Protein AF-A0A932ZFF3-F1 (afdb_monomer)

Solvent-accessible surface area (backbone atom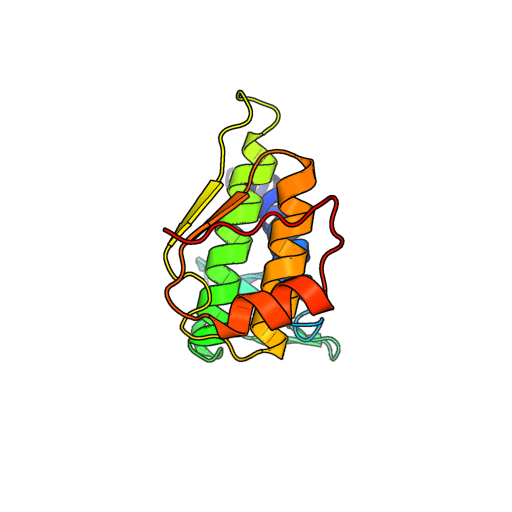s only — not comparable to full-atom values): 8231 Å² total; per-residue (Å²): 116,68,64,67,52,51,53,62,62,42,48,62,44,40,53,43,16,14,55,36,30,12,44,32,49,75,49,58,32,58,34,50,44,80,46,70,61,81,96,41,82,39,65,28,38,26,28,85,88,65,54,72,37,49,63,90,77,45,56,71,63,55,43,52,46,45,55,51,16,46,53,50,21,52,53,60,70,48,46,85,80,45,83,74,64,69,45,79,39,73,51,82,53,76,78,47,56,68,70,42,37,36,24,40,51,49,39,48,53,60,56,33,76,71,34,55,68,47,79,46,71,90,62,68,68,54,57,58,42,44,61,74,72,47,54,80,90,79,55,84,88,83,87,134

Sequence (144 aa):
MLNRFRERAQAPMVAAASTYFSLMTGGRYERLEVDEEGDTPVLRAVQGDGVRKGIEAMGDGTSDQLYLALRLAALDLHRTSHPQMPLILDDVLITSDDERSANILRALARFAEGGQVMIFTHHRHLIDVARGVLNDQTLAVHFL

Nearest PDB structures (foldseek):
  1f2u-assembly1_D  TM=7.951E-01  e=2.603E-08  Pyrococcus furiosus
  7z03-assembly1_C  TM=8.342E-01  e=2.073E-05  Escherichia coli
  3kta-assembly1_B  TM=7.040E-01  e=1.463E-05  Pyrococcus furiosus
  3kta-assembly2_D  TM=6.992E-01  e=1.117E-04  Pyrococcus furiosus
  7yzp-assembly1_D  TM=7.479E-01  e=2.829E-04  Escherichia coli

Mean predicted aligned error: 5.2 Å

Secondary structure (DSSP, 8-state):
-HHHHHHHHHHHHHHHHHHHHHHHTTTSEEEEEEEEETTEEEEEEEETT--EEEGGGS-HHHHHHHHHHHHHHHHHHHGGGS--PPEEEESTTTT--HHHHHHHHHHHHHHHTTS-EEEE-S-THHHHHHHHHS-TTT------

Foldseek 3Di:
DVVVVVCVVVVQLQQQLLVQLCLLVVNQFNGWDFDDDDPDTFIWTAGPVRDTDGLVRDDPLSNLSSVVSSVLSVLVVCLVPDPADEAEEECSCVPPDLVSLLSNLVSVLVSCVSHHYHYHDPDPVSVVSNPVRDDPVSDDDDDD

Structure (mmCIF, N/CA/C/O backbone):
data_AF-A0A932ZFF3-F1
#
_entry.id   AF-A0A932ZFF3-F1
#
loop_
_atom_site.group_PDB
_atom_site.id
_atom_site.type_symbol
_atom_site.label_atom_id
_atom_site.label_alt_id
_atom_site.label_comp_id
_atom_site.label_asym_id
_atom_site.label_entity_id
_atom_site.label_seq_id
_atom_site.pdbx_PDB_ins_code
_atom_site.Cartn_x
_atom_site.Cartn_y
_atom_site.Cartn_z
_atom_site.occupancy
_atom_site.B_iso_or_equiv
_atom_site.auth_seq_id
_atom_site.auth_comp_id
_atom_site.auth_asym_id
_atom_site.auth_atom_id
_atom_site.pdbx_PDB_model_num
ATOM 1 N N . MET A 1 1 ? 31.487 7.635 -2.727 1.00 44.19 1 MET A N 1
ATOM 2 C CA . MET A 1 1 ? 31.187 7.414 -1.289 1.00 44.19 1 MET A CA 1
ATOM 3 C C . MET A 1 1 ? 29.765 7.862 -0.936 1.00 44.19 1 MET A C 1
ATOM 5 O O . MET A 1 1 ? 29.109 7.145 -0.197 1.00 44.19 1 MET A O 1
ATOM 9 N N . LEU A 1 2 ? 29.261 8.957 -1.531 1.00 49.31 2 LEU A N 1
ATOM 10 C CA . LEU A 1 2 ? 27.870 9.423 -1.387 1.00 49.31 2 LEU A CA 1
ATOM 11 C C . LEU A 1 2 ? 26.814 8.443 -1.959 1.00 49.31 2 LEU A C 1
ATOM 13 O O . LEU A 1 2 ? 25.830 8.169 -1.278 1.00 49.31 2 LEU A O 1
ATOM 17 N N . ASN A 1 3 ? 27.046 7.847 -3.143 1.00 53.56 3 ASN A N 1
ATOM 18 C CA . ASN A 1 3 ? 26.103 6.884 -3.756 1.00 53.56 3 ASN A CA 1
ATOM 19 C C . ASN A 1 3 ? 25.868 5.641 -2.885 1.00 53.56 3 ASN A C 1
ATOM 21 O O . ASN A 1 3 ? 24.727 5.320 -2.586 1.00 53.56 3 ASN A O 1
ATOM 25 N N . ARG A 1 4 ? 26.931 5.042 -2.327 1.00 48.41 4 ARG A N 1
ATOM 26 C CA . ARG A 1 4 ? 26.819 3.886 -1.414 1.00 48.41 4 ARG A CA 1
ATOM 27 C C . ARG A 1 4 ? 26.056 4.169 -0.109 1.00 48.41 4 ARG A C 1
ATOM 29 O O . ARG A 1 4 ? 25.548 3.234 0.505 1.00 48.41 4 ARG A O 1
ATOM 36 N N . PHE A 1 5 ? 25.997 5.425 0.349 1.00 46.69 5 PHE A N 1
ATOM 37 C CA . PHE A 1 5 ? 25.193 5.814 1.517 1.00 46.69 5 PHE A CA 1
ATOM 38 C C . PHE A 1 5 ? 23.718 6.013 1.138 1.00 46.69 5 PHE A C 1
ATOM 40 O O . PHE A 1 5 ? 22.839 5.553 1.864 1.00 46.69 5 PHE A O 1
ATOM 47 N N . ARG A 1 6 ? 23.445 6.618 -0.031 1.00 51.69 6 ARG A N 1
ATOM 48 C CA . ARG A 1 6 ? 22.087 6.742 -0.591 1.00 51.69 6 ARG A CA 1
ATOM 49 C C . ARG A 1 6 ? 21.472 5.373 -0.885 1.00 51.69 6 ARG A C 1
ATOM 51 O O . ARG A 1 6 ? 20.370 5.122 -0.420 1.00 51.69 6 ARG A O 1
ATOM 58 N N . GLU A 1 7 ? 22.203 4.472 -1.537 1.00 57.09 7 GLU A N 1
ATOM 59 C CA . GLU A 1 7 ? 21.771 3.093 -1.819 1.00 57.09 7 GLU A CA 1
ATOM 60 C C . GLU A 1 7 ? 21.419 2.320 -0.537 1.00 57.09 7 GLU A C 1
ATOM 62 O O . GLU A 1 7 ? 20.380 1.667 -0.462 1.00 57.09 7 GLU A O 1
ATOM 67 N N . ARG A 1 8 ? 22.243 2.436 0.516 1.00 57.06 8 ARG A N 1
ATOM 68 C CA . ARG A 1 8 ? 21.996 1.769 1.807 1.00 57.06 8 ARG A CA 1
ATOM 69 C C . ARG A 1 8 ? 20.800 2.326 2.571 1.00 57.06 8 ARG A C 1
ATOM 71 O O . ARG A 1 8 ? 20.125 1.555 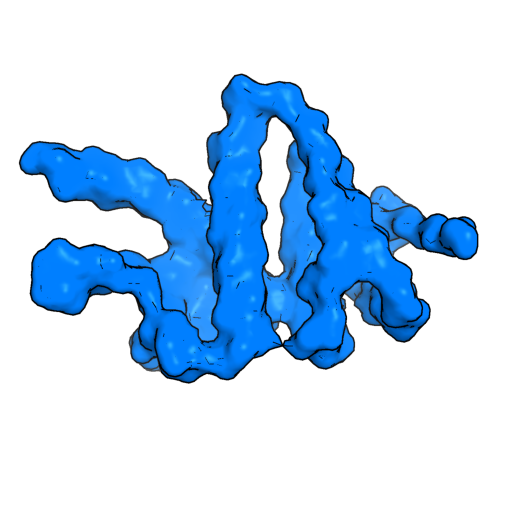3.243 1.00 57.06 8 ARG A O 1
ATOM 78 N N . ALA A 1 9 ? 20.548 3.631 2.494 1.00 60.06 9 ALA A N 1
ATOM 79 C CA . ALA A 1 9 ? 19.387 4.253 3.128 1.00 60.06 9 ALA A CA 1
ATOM 80 C C . ALA A 1 9 ? 18.094 4.033 2.321 1.00 60.06 9 ALA A C 1
ATOM 82 O O . ALA A 1 9 ? 17.015 3.926 2.898 1.00 60.06 9 ALA A O 1
ATOM 83 N N . GLN A 1 10 ? 18.197 3.934 0.991 1.00 71.69 10 GLN A N 1
ATOM 84 C CA . GLN A 1 10 ? 17.064 3.681 0.102 1.00 71.69 10 GLN A CA 1
ATOM 85 C C . GLN A 1 10 ? 16.614 2.219 0.130 1.00 71.69 10 GLN A C 1
ATOM 87 O O . GLN A 1 10 ? 15.419 1.969 0.017 1.00 71.69 10 GLN A O 1
ATOM 92 N N . ALA A 1 11 ? 17.520 1.257 0.329 1.00 81.00 11 ALA A N 1
ATOM 93 C CA . ALA A 1 11 ? 17.169 -0.163 0.302 1.00 81.00 11 ALA A CA 1
ATOM 94 C C . ALA A 1 11 ? 16.064 -0.559 1.313 1.00 81.00 11 ALA A C 1
ATOM 96 O O . ALA A 1 11 ? 15.101 -1.197 0.887 1.00 81.00 11 ALA A O 1
ATOM 97 N N . PRO A 1 12 ? 16.101 -0.145 2.601 1.00 89.88 12 PRO A N 1
ATOM 98 C CA . PRO A 1 12 ? 15.003 -0.407 3.536 1.00 89.88 12 PRO A CA 1
ATOM 99 C C . PRO A 1 12 ? 13.679 0.239 3.113 1.00 89.88 12 PRO A C 1
ATOM 101 O O . PRO A 1 12 ? 12.630 -0.389 3.223 1.00 89.88 12 PRO A O 1
ATOM 104 N N . MET A 1 13 ? 13.728 1.470 2.588 1.00 91.69 13 MET A N 1
ATOM 105 C CA . MET A 1 13 ? 12.544 2.196 2.112 1.00 91.69 13 MET A CA 1
ATOM 106 C C . MET A 1 13 ? 11.894 1.483 0.932 1.00 91.69 13 MET A C 1
ATOM 108 O O . MET A 1 13 ? 10.695 1.225 0.941 1.00 91.69 13 MET A O 1
ATOM 112 N N . VAL A 1 14 ? 12.693 1.133 -0.074 1.00 94.38 14 VAL A N 1
ATOM 113 C CA . VAL A 1 14 ? 12.226 0.470 -1.292 1.00 94.38 14 VAL A CA 1
ATOM 114 C C . VAL A 1 14 ? 11.696 -0.924 -0.968 1.00 94.38 14 VAL A C 1
ATOM 116 O O . VAL A 1 14 ? 10.659 -1.308 -1.498 1.00 94.38 14 VAL A O 1
ATOM 119 N N . ALA A 1 15 ? 12.332 -1.663 -0.055 1.00 94.88 15 ALA A N 1
ATOM 120 C CA . ALA A 1 15 ? 11.850 -2.971 0.388 1.00 94.88 15 ALA A CA 1
ATOM 121 C C . ALA A 1 15 ? 10.508 -2.885 1.143 1.00 94.88 15 ALA A C 1
ATOM 123 O O . ALA A 1 15 ? 9.577 -3.642 0.852 1.00 94.88 15 ALA A O 1
ATOM 124 N N . ALA A 1 16 ? 10.374 -1.938 2.077 1.00 95.12 16 ALA A N 1
ATOM 125 C CA . ALA A 1 16 ? 9.120 -1.713 2.792 1.00 95.12 16 ALA A CA 1
ATOM 126 C C . ALA A 1 16 ? 8.004 -1.264 1.830 1.00 95.12 16 ALA A C 1
ATOM 128 O O . ALA A 1 16 ? 6.913 -1.834 1.834 1.00 95.12 16 ALA A O 1
ATOM 129 N N . ALA A 1 17 ? 8.296 -0.320 0.932 1.00 97.25 17 ALA A N 1
ATOM 130 C CA . ALA A 1 17 ? 7.343 0.146 -0.072 1.00 97.25 17 ALA A CA 1
ATOM 131 C C . ALA A 1 17 ? 6.951 -0.965 -1.054 1.00 97.25 17 ALA A C 1
ATOM 133 O O . ALA A 1 17 ? 5.779 -1.076 -1.395 1.00 97.25 17 ALA A O 1
ATOM 134 N N . SER A 1 18 ? 7.890 -1.832 -1.448 1.00 97.50 18 SER A N 1
ATOM 135 C CA . SER A 1 18 ? 7.614 -3.015 -2.279 1.00 97.50 18 SER A CA 1
ATOM 136 C C . SER A 1 18 ? 6.581 -3.926 -1.629 1.00 97.50 18 SER A C 1
ATOM 138 O O . SER A 1 18 ? 5.663 -4.388 -2.298 1.00 97.50 18 SER A O 1
ATOM 140 N N . THR A 1 19 ? 6.698 -4.140 -0.317 1.00 97.38 19 THR A N 1
ATOM 141 C CA . THR A 1 19 ? 5.764 -4.980 0.444 1.00 97.38 19 THR A CA 1
ATOM 142 C C . THR A 1 19 ? 4.349 -4.403 0.409 1.00 97.38 19 THR A C 1
ATOM 144 O O . THR A 1 19 ? 3.401 -5.113 0.075 1.00 97.38 19 THR A O 1
ATOM 147 N N . TYR A 1 20 ? 4.199 -3.108 0.709 1.00 98.06 20 TYR A N 1
ATOM 148 C CA . TYR A 1 20 ? 2.893 -2.446 0.671 1.00 98.06 20 TYR A CA 1
ATOM 149 C C . TYR A 1 20 ? 2.324 -2.384 -0.749 1.00 98.06 20 TYR A C 1
ATOM 151 O O . TYR A 1 20 ? 1.156 -2.703 -0.953 1.00 98.06 20 TYR A O 1
ATOM 159 N N . PHE A 1 21 ? 3.142 -2.026 -1.737 1.00 97.94 21 PHE A N 1
ATOM 160 C CA . PHE A 1 21 ? 2.698 -1.867 -3.118 1.00 97.94 21 PHE A CA 1
ATOM 161 C C . PHE A 1 21 ? 2.280 -3.198 -3.754 1.00 97.94 21 PHE A C 1
ATOM 163 O O . PHE A 1 21 ? 1.248 -3.268 -4.423 1.00 97.94 21 PHE A O 1
ATOM 170 N N . SER A 1 22 ? 3.026 -4.272 -3.488 1.00 98.06 22 SER A N 1
ATOM 171 C CA . SER A 1 22 ? 2.658 -5.621 -3.921 1.00 98.06 22 SER A CA 1
ATOM 172 C C . SER A 1 22 ? 1.309 -6.039 -3.344 1.00 98.06 22 SER A C 1
ATOM 174 O O . SER A 1 22 ? 0.419 -6.451 -4.087 1.00 98.06 22 SER A O 1
ATOM 176 N N . LEU A 1 23 ? 1.085 -5.807 -2.047 1.00 97.62 23 LEU A N 1
ATOM 177 C CA . LEU A 1 23 ? -0.198 -6.099 -1.410 1.00 97.62 23 LEU A CA 1
ATOM 178 C C . LEU A 1 23 ? -1.349 -5.269 -2.002 1.00 97.62 23 LEU A C 1
ATOM 180 O O . LEU A 1 23 ? -2.379 -5.834 -2.354 1.00 97.62 23 LEU A O 1
ATOM 184 N N . MET A 1 24 ? -1.166 -3.955 -2.171 1.00 97.50 24 MET A N 1
ATOM 185 C CA . MET A 1 24 ? -2.183 -3.038 -2.717 1.00 97.50 24 MET A CA 1
ATOM 186 C C . MET A 1 24 ? -2.563 -3.343 -4.170 1.00 97.50 24 MET A C 1
ATOM 188 O O . MET A 1 24 ? -3.689 -3.074 -4.587 1.00 97.50 24 MET A O 1
ATOM 192 N N . THR A 1 25 ? -1.636 -3.912 -4.938 1.00 96.50 25 THR A N 1
ATOM 193 C CA . THR A 1 25 ? -1.836 -4.252 -6.353 1.00 96.50 25 THR A CA 1
ATOM 194 C C . THR A 1 25 ? -2.218 -5.716 -6.570 1.00 96.50 25 THR A C 1
ATOM 196 O O . THR A 1 25 ? -2.232 -6.175 -7.712 1.00 96.50 25 THR A O 1
ATOM 199 N N . GLY A 1 26 ? -2.514 -6.461 -5.498 1.00 96.00 26 GLY A N 1
ATOM 200 C CA . GLY A 1 26 ? -2.874 -7.879 -5.583 1.00 96.00 26 GLY A CA 1
ATOM 201 C C . GLY A 1 26 ? -1.752 -8.750 -6.158 1.00 96.00 26 GLY A C 1
ATOM 202 O O . GLY A 1 26 ? -2.023 -9.745 -6.820 1.00 96.00 26 GLY A O 1
ATOM 203 N N . GLY A 1 27 ? -0.492 -8.349 -5.971 1.00 96.25 27 GLY A N 1
ATOM 204 C CA . GLY A 1 27 ? 0.684 -9.032 -6.510 1.00 96.25 27 GLY A 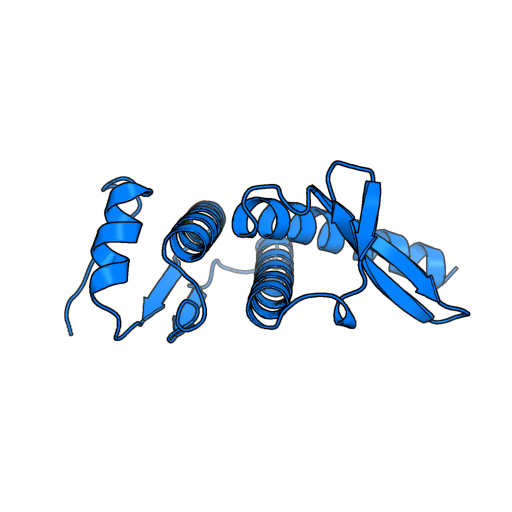CA 1
ATOM 205 C C . GLY A 1 27 ? 0.991 -8.724 -7.977 1.00 96.25 27 GLY A C 1
ATOM 206 O O . GLY A 1 27 ? 1.958 -9.262 -8.509 1.00 96.25 27 GLY A O 1
ATOM 207 N N . ARG A 1 28 ? 0.232 -7.840 -8.648 1.00 95.25 28 ARG A N 1
ATOM 208 C CA . ARG A 1 28 ? 0.521 -7.435 -10.038 1.00 95.25 28 ARG A CA 1
ATOM 209 C C . ARG A 1 28 ? 1.935 -6.869 -10.196 1.00 95.25 28 ARG A C 1
ATOM 211 O O . ARG A 1 28 ? 2.558 -7.062 -11.240 1.00 95.25 28 ARG A O 1
ATOM 218 N N . TYR A 1 29 ? 2.409 -6.151 -9.183 1.00 96.69 29 TYR A N 1
ATOM 219 C CA . TYR A 1 29 ? 3.781 -5.674 -9.091 1.00 96.69 29 TYR A CA 1
ATOM 220 C C . TYR A 1 29 ? 4.436 -6.311 -7.872 1.00 96.69 29 TYR A C 1
ATOM 222 O O . TYR A 1 29 ? 4.068 -6.017 -6.741 1.00 96.69 29 TYR A O 1
ATOM 230 N N . GLU A 1 30 ? 5.409 -7.186 -8.093 1.00 96.31 30 GLU A N 1
ATOM 231 C CA . GLU A 1 30 ? 6.028 -7.967 -7.023 1.00 96.31 30 GLU A CA 1
ATOM 232 C C . GLU A 1 30 ? 6.926 -7.111 -6.132 1.00 96.31 30 GLU A C 1
ATOM 234 O O . GLU A 1 30 ? 6.997 -7.326 -4.921 1.00 96.31 30 GLU A O 1
ATOM 239 N N . ARG A 1 31 ? 7.626 -6.144 -6.735 1.00 95.44 31 ARG A N 1
ATOM 240 C CA . ARG A 1 31 ? 8.572 -5.274 -6.036 1.00 95.44 31 ARG A CA 1
ATOM 241 C C . ARG A 1 31 ? 8.841 -3.975 -6.774 1.00 95.44 31 ARG A C 1
ATOM 243 O O . ARG A 1 31 ? 8.545 -3.827 -7.958 1.00 95.44 31 ARG A O 1
ATOM 250 N N . LEU A 1 32 ? 9.445 -3.050 -6.047 1.00 95.75 32 LEU A N 1
ATOM 251 C CA . LEU A 1 32 ? 10.018 -1.818 -6.554 1.00 95.75 32 LEU A CA 1
ATOM 252 C C . LEU A 1 32 ? 11.537 -1.974 -6.646 1.00 95.75 32 LEU A C 1
ATOM 254 O O . LEU A 1 32 ? 12.170 -2.599 -5.794 1.00 95.75 32 LEU A O 1
ATOM 258 N N . GLU A 1 33 ? 12.120 -1.385 -7.677 1.00 93.12 33 GLU A N 1
ATOM 259 C CA . GLU A 1 33 ? 13.559 -1.292 -7.889 1.00 93.12 33 GLU A CA 1
ATOM 260 C C . GLU A 1 33 ? 13.929 0.164 -8.158 1.00 93.12 33 GLU A C 1
ATOM 262 O O . GLU A 1 33 ? 13.168 0.908 -8.779 1.00 93.12 33 GLU A O 1
ATOM 267 N N . VAL A 1 34 ? 15.107 0.566 -7.691 1.00 90.19 34 VAL A N 1
ATOM 268 C CA . VAL A 1 34 ? 15.736 1.806 -8.146 1.00 90.19 34 VAL A CA 1
ATOM 269 C C . VAL A 1 34 ? 16.605 1.440 -9.340 1.00 90.19 34 VAL A C 1
ATOM 271 O O . VAL A 1 34 ? 17.444 0.548 -9.238 1.00 90.19 34 VAL A O 1
ATOM 274 N N . ASP A 1 35 ? 16.355 2.104 -10.456 1.00 87.94 35 ASP A N 1
ATOM 275 C CA . ASP A 1 35 ? 17.109 2.014 -11.702 1.00 87.94 35 ASP A CA 1
ATOM 276 C C . ASP A 1 35 ? 17.787 3.370 -11.970 1.00 87.94 35 ASP A C 1
ATOM 278 O O . ASP A 1 35 ? 17.532 4.351 -11.263 1.00 87.94 35 ASP A O 1
ATOM 282 N N . GLU A 1 36 ? 18.640 3.446 -12.984 1.00 85.75 36 GLU A N 1
ATOM 283 C CA . GLU A 1 36 ? 19.328 4.676 -13.380 1.00 85.75 36 GLU A CA 1
ATOM 284 C C . GLU A 1 36 ? 18.922 5.075 -14.801 1.00 85.75 36 GLU A C 1
ATOM 286 O O . GLU A 1 36 ? 19.061 4.309 -15.755 1.00 85.75 36 GLU A O 1
ATOM 291 N N . GLU A 1 37 ? 18.419 6.298 -14.955 1.00 83.69 37 GLU A N 1
ATOM 292 C CA . GLU A 1 37 ? 18.193 6.915 -16.258 1.00 83.69 37 GLU A CA 1
ATOM 293 C C . GLU A 1 37 ? 19.192 8.064 -16.430 1.00 83.69 37 GLU A C 1
ATOM 295 O O . GLU A 1 37 ? 19.017 9.176 -15.921 1.00 83.69 37 GLU A O 1
ATOM 300 N N . GLY A 1 38 ? 20.317 7.750 -17.080 1.00 85.50 38 GLY A N 1
ATOM 301 C CA . GLY A 1 38 ? 21.505 8.602 -17.047 1.00 85.50 38 GLY A CA 1
ATOM 302 C C . GLY A 1 38 ? 22.067 8.685 -15.625 1.00 85.50 38 GLY A C 1
ATOM 303 O O . GLY A 1 38 ? 22.252 7.663 -14.979 1.00 85.50 38 GLY A O 1
ATOM 304 N N . ASP A 1 39 ? 22.281 9.904 -15.126 1.00 82.31 39 ASP A N 1
ATOM 305 C CA . ASP A 1 39 ? 22.739 10.155 -13.748 1.00 82.31 39 ASP A CA 1
ATOM 306 C C . ASP A 1 39 ? 21.579 10.331 -12.741 1.00 82.31 39 ASP A C 1
ATOM 308 O O . ASP A 1 39 ? 21.792 10.742 -11.595 1.00 82.31 39 ASP A O 1
ATOM 312 N N . THR A 1 40 ? 20.331 10.069 -13.152 1.00 80.94 40 THR A N 1
ATOM 313 C CA . THR A 1 40 ? 19.147 10.254 -12.299 1.00 80.94 40 THR A CA 1
ATOM 314 C C . THR A 1 40 ? 18.603 8.908 -11.821 1.00 80.94 40 THR A C 1
ATOM 316 O O . THR A 1 40 ? 18.216 8.084 -12.650 1.00 80.94 40 THR A O 1
ATOM 319 N N . PRO A 1 41 ? 18.510 8.670 -10.499 1.00 83.69 41 PRO A N 1
ATOM 320 C CA . PRO A 1 41 ? 17.855 7.478 -9.984 1.00 83.69 41 PRO A CA 1
ATOM 321 C C . PRO A 1 41 ? 16.345 7.569 -10.221 1.00 83.69 41 PRO A C 1
ATOM 323 O O . PRO A 1 41 ? 15.706 8.553 -9.836 1.00 83.69 41 PRO A O 1
ATOM 326 N N . VAL A 1 42 ? 15.772 6.523 -10.807 1.00 89.12 42 VAL A N 1
ATOM 327 C CA . VAL A 1 42 ? 14.342 6.408 -11.106 1.00 89.12 42 VAL A CA 1
ATOM 328 C C . VAL A 1 42 ? 13.760 5.174 -10.431 1.00 89.12 42 VAL A C 1
ATOM 330 O O . VAL A 1 42 ? 14.404 4.134 -10.328 1.00 89.12 42 VAL A O 1
ATOM 333 N N . LEU A 1 43 ? 12.528 5.280 -9.941 1.00 91.75 43 LEU A N 1
ATOM 334 C CA . LEU A 1 43 ? 11.836 4.155 -9.322 1.00 91.75 43 LEU A CA 1
ATOM 335 C C . LEU A 1 43 ? 11.042 3.401 -10.389 1.00 91.75 43 LEU A C 1
ATOM 337 O O . LEU A 1 43 ? 10.273 4.004 -11.138 1.00 91.75 43 LEU A O 1
ATOM 341 N N . ARG A 1 44 ? 11.197 2.080 -10.438 1.00 94.88 44 ARG A N 1
ATOM 342 C CA . ARG A 1 44 ? 10.462 1.197 -11.347 1.00 94.88 44 ARG A CA 1
ATOM 343 C C . ARG A 1 44 ? 9.748 0.110 -10.564 1.00 94.88 44 ARG A C 1
ATOM 345 O O . ARG A 1 44 ? 10.287 -0.423 -9.599 1.00 94.88 44 ARG A O 1
ATOM 352 N N . ALA A 1 45 ? 8.545 -0.242 -10.996 1.00 96.12 45 ALA A N 1
ATOM 353 C CA . ALA A 1 45 ? 7.847 -1.412 -10.486 1.00 96.12 45 ALA A CA 1
ATOM 354 C C . ALA A 1 45 ? 8.087 -2.612 -11.398 1.00 96.12 45 ALA A C 1
ATOM 356 O O . ALA A 1 45 ? 8.017 -2.495 -12.623 1.00 96.12 45 ALA A O 1
ATOM 357 N N . VAL A 1 46 ? 8.344 -3.763 -10.791 1.00 96.56 46 VAL A N 1
ATOM 358 C CA . VAL A 1 46 ? 8.626 -5.021 -11.480 1.00 96.56 46 VAL A CA 1
ATOM 359 C C . VAL A 1 46 ? 7.413 -5.935 -11.367 1.00 96.56 46 VAL A C 1
ATOM 361 O O . VAL A 1 46 ? 6.915 -6.177 -10.268 1.00 96.56 46 VAL A O 1
ATOM 364 N N . GLN A 1 47 ? 6.920 -6.407 -12.506 1.00 95.56 47 GLN A N 1
ATOM 365 C CA . GLN A 1 47 ? 5.838 -7.389 -12.604 1.00 95.56 47 GLN A CA 1
ATOM 366 C C . GLN A 1 47 ? 6.386 -8.818 -12.482 1.00 95.56 47 GLN A C 1
ATOM 368 O O . GLN A 1 47 ? 7.594 -9.025 -12.591 1.00 95.56 47 GLN A O 1
ATOM 373 N N . GLY A 1 48 ? 5.514 -9.811 -12.277 1.00 89.62 48 GLY A N 1
ATOM 374 C CA . GLY A 1 48 ? 5.948 -11.206 -12.084 1.00 89.62 48 GLY A CA 1
ATOM 375 C C . GLY A 1 48 ? 6.578 -11.883 -13.305 1.00 89.62 48 GLY A C 1
ATOM 376 O O . GLY A 1 48 ? 7.262 -12.894 -13.179 1.00 89.62 48 GLY A O 1
ATOM 377 N N . ASP A 1 49 ? 6.417 -11.306 -14.495 1.00 92.94 49 ASP A N 1
ATOM 378 C CA . ASP A 1 49 ? 7.132 -11.705 -15.714 1.00 92.94 49 ASP A CA 1
ATOM 379 C C . ASP A 1 49 ? 8.499 -11.003 -15.873 1.00 92.94 49 ASP A C 1
ATOM 381 O O . ASP A 1 49 ? 9.206 -11.219 -16.859 1.00 92.94 49 ASP A O 1
ATOM 385 N N . GLY A 1 50 ? 8.887 -10.161 -14.910 1.00 92.44 50 GLY A N 1
ATOM 386 C CA . GLY A 1 50 ? 10.118 -9.375 -14.923 1.00 92.44 50 GLY A CA 1
ATOM 387 C C . GLY A 1 50 ? 10.023 -8.053 -15.690 1.00 92.44 50 GLY A C 1
ATOM 388 O O . GLY A 1 50 ? 11.012 -7.314 -15.736 1.00 92.44 50 GLY A O 1
ATOM 389 N N . VAL A 1 51 ? 8.867 -7.709 -16.274 1.00 94.75 51 VAL A N 1
ATOM 390 C CA . VAL A 1 51 ? 8.681 -6.427 -16.965 1.00 94.75 51 VAL A CA 1
ATOM 391 C C . VAL A 1 51 ? 8.781 -5.281 -15.962 1.00 94.75 51 VAL A C 1
ATOM 393 O O . VAL A 1 51 ? 8.090 -5.245 -14.941 1.00 94.75 51 VAL A O 1
ATOM 396 N N . ARG A 1 52 ? 9.641 -4.308 -16.281 1.00 94.81 52 ARG A N 1
ATOM 397 C CA . ARG A 1 52 ? 9.818 -3.080 -15.502 1.00 94.81 52 ARG A CA 1
ATOM 398 C C . ARG A 1 52 ? 8.949 -1.971 -16.076 1.00 94.81 52 ARG A C 1
ATOM 400 O O . ARG A 1 52 ? 9.009 -1.696 -17.273 1.00 94.81 52 ARG A O 1
ATOM 407 N N . LYS A 1 53 ? 8.180 -1.303 -15.221 1.00 94.50 53 LYS A N 1
ATOM 408 C CA . LYS A 1 53 ? 7.402 -0.114 -15.578 1.00 94.50 53 LYS A CA 1
ATOM 409 C C . LYS A 1 53 ? 7.832 1.082 -14.746 1.00 94.50 53 LYS A C 1
ATOM 411 O O . LYS A 1 53 ? 7.884 0.987 -13.519 1.00 94.50 53 LYS A O 1
ATOM 416 N N . GLY A 1 54 ? 8.107 2.195 -15.420 1.00 93.00 54 GLY A N 1
ATOM 417 C CA . GLY A 1 54 ? 8.195 3.496 -14.769 1.00 93.00 54 GLY A CA 1
ATOM 418 C C . GLY A 1 54 ? 6.822 3.967 -14.294 1.00 93.00 54 GLY A C 1
ATOM 419 O O . GLY A 1 54 ? 5.785 3.415 -14.682 1.00 93.00 54 GLY A O 1
ATOM 420 N N . ILE A 1 55 ? 6.827 4.961 -13.413 1.00 88.94 55 ILE A N 1
ATOM 421 C CA . ILE A 1 55 ? 5.618 5.498 -12.775 1.00 88.94 55 ILE A CA 1
ATOM 422 C C . ILE A 1 55 ? 4.706 6.142 -13.828 1.00 88.94 55 ILE A C 1
ATOM 424 O O . ILE A 1 55 ? 3.497 5.954 -13.807 1.00 88.94 55 ILE A O 1
ATOM 428 N N . GLU A 1 56 ? 5.291 6.819 -14.811 1.00 88.19 56 GLU A N 1
ATOM 429 C CA . GLU A 1 56 ? 4.616 7.450 -15.946 1.00 88.19 56 GLU A CA 1
ATOM 430 C C . GLU A 1 56 ? 3.857 6.466 -16.852 1.00 88.19 56 GLU A C 1
ATOM 432 O O . GLU A 1 56 ? 2.955 6.865 -17.582 1.00 88.19 56 GLU A O 1
ATOM 437 N N . ALA A 1 57 ? 4.196 5.175 -16.795 1.00 90.19 57 ALA A N 1
ATOM 438 C CA . ALA A 1 57 ? 3.510 4.114 -17.530 1.00 90.19 57 ALA A CA 1
ATOM 439 C C . ALA A 1 57 ? 2.409 3.417 -16.701 1.00 90.19 57 ALA A C 1
ATOM 441 O O . ALA A 1 57 ? 1.821 2.424 -17.155 1.00 90.19 57 ALA A O 1
ATOM 442 N N . MET A 1 58 ? 2.162 3.878 -15.472 1.00 89.81 58 MET A N 1
ATOM 443 C CA . MET A 1 58 ? 1.085 3.406 -14.604 1.00 89.81 58 MET A CA 1
ATOM 444 C C . MET A 1 58 ? -0.173 4.251 -14.822 1.00 89.81 58 MET A C 1
ATOM 446 O O . MET A 1 58 ? -0.094 5.440 -15.109 1.00 89.81 58 MET A O 1
ATOM 450 N N . GLY A 1 59 ? -1.350 3.635 -14.689 1.00 89.06 59 GLY A N 1
ATOM 451 C CA . GLY A 1 59 ? -2.595 4.406 -14.636 1.00 89.06 59 GLY A CA 1
ATOM 452 C C . GLY A 1 59 ? -2.718 5.147 -13.303 1.00 89.06 59 GLY A C 1
ATOM 453 O O . GLY A 1 59 ? -2.174 4.676 -12.303 1.00 89.06 59 GLY A O 1
ATOM 454 N N . ASP A 1 60 ? -3.482 6.241 -13.279 1.00 85.62 60 ASP A N 1
ATOM 455 C CA . ASP A 1 60 ? -3.609 7.157 -12.133 1.00 85.62 60 ASP A CA 1
ATOM 456 C C . ASP A 1 60 ? -3.822 6.431 -10.793 1.00 85.62 60 ASP A C 1
ATOM 458 O O . ASP A 1 60 ? -3.023 6.581 -9.872 1.00 85.62 60 ASP A O 1
ATOM 462 N N . GLY A 1 61 ? -4.798 5.519 -10.711 1.00 88.50 61 GLY A N 1
ATOM 463 C CA . GLY A 1 61 ? -5.067 4.780 -9.469 1.00 88.50 61 GLY A CA 1
ATOM 464 C C . GLY A 1 61 ? -3.938 3.839 -9.018 1.00 88.50 61 GLY A C 1
ATOM 465 O O . GLY A 1 61 ? -3.826 3.526 -7.838 1.00 88.50 61 GLY A O 1
ATOM 466 N N . THR A 1 62 ? -3.081 3.365 -9.926 1.00 92.75 62 THR A N 1
ATOM 467 C CA . THR A 1 62 ? -1.897 2.566 -9.558 1.00 92.75 62 THR A CA 1
ATOM 468 C C . THR A 1 62 ? -0.751 3.461 -9.082 1.00 92.75 62 THR A C 1
ATOM 470 O O . THR A 1 62 ? -0.045 3.091 -8.145 1.00 92.75 62 THR A O 1
ATOM 473 N N . SER A 1 63 ? -0.596 4.649 -9.667 1.00 92.81 63 SER A N 1
ATOM 474 C CA . SER A 1 63 ? 0.344 5.661 -9.176 1.00 92.81 63 SER A CA 1
ATOM 475 C C . SER A 1 63 ? -0.034 6.134 -7.769 1.00 92.81 63 SER A C 1
ATOM 477 O O . SER A 1 63 ? 0.830 6.194 -6.895 1.00 92.81 63 SER A O 1
ATOM 479 N N . ASP A 1 64 ? -1.322 6.362 -7.498 1.00 91.81 64 ASP A N 1
ATOM 480 C CA . ASP A 1 64 ? -1.821 6.718 -6.161 1.00 91.81 64 ASP A CA 1
ATOM 481 C C . ASP A 1 64 ? -1.485 5.642 -5.115 1.00 91.81 64 ASP A C 1
ATOM 483 O O . ASP A 1 64 ? -0.972 5.948 -4.033 1.00 91.81 64 ASP A O 1
ATOM 487 N N . GLN A 1 65 ? -1.690 4.364 -5.456 1.00 95.00 65 GLN A N 1
ATOM 488 C CA . GLN A 1 65 ? -1.301 3.230 -4.610 1.00 95.00 65 GLN A CA 1
ATOM 489 C C . GLN A 1 65 ? 0.208 3.201 -4.337 1.00 95.00 65 GLN A C 1
ATOM 491 O O . GLN A 1 65 ? 0.623 2.928 -3.210 1.00 95.00 65 GLN A O 1
ATOM 496 N N . LEU A 1 66 ? 1.042 3.510 -5.336 1.00 95.56 66 LEU A N 1
ATOM 497 C CA . LEU A 1 66 ? 2.492 3.592 -5.160 1.00 95.56 66 LEU A CA 1
ATOM 498 C C . LEU A 1 66 ? 2.875 4.707 -4.181 1.00 95.56 66 LEU A C 1
ATOM 500 O O . LEU A 1 66 ? 3.679 4.485 -3.271 1.00 95.56 66 LEU A O 1
ATOM 504 N N . TYR A 1 67 ? 2.281 5.892 -4.321 1.00 93.88 67 TYR A N 1
ATOM 505 C CA . TYR A 1 67 ? 2.531 7.001 -3.401 1.00 93.88 67 TYR A CA 1
ATOM 506 C C . TYR A 1 67 ? 2.085 6.679 -1.973 1.00 93.88 67 TYR A C 1
ATOM 508 O O . TYR A 1 67 ? 2.809 6.993 -1.023 1.00 93.88 67 TYR A O 1
ATOM 516 N N . LEU A 1 68 ? 0.936 6.020 -1.801 1.00 95.88 68 LEU A N 1
ATOM 517 C CA . LEU A 1 68 ? 0.487 5.556 -0.490 1.00 95.88 68 LEU A CA 1
ATOM 518 C C . LEU A 1 68 ? 1.459 4.524 0.099 1.00 95.88 68 LEU A C 1
ATOM 520 O O . LEU A 1 68 ? 1.861 4.666 1.252 1.00 95.88 68 LEU A O 1
ATOM 524 N N . ALA A 1 69 ? 1.898 3.539 -0.687 1.00 97.06 69 ALA A N 1
ATOM 525 C CA . ALA A 1 69 ? 2.859 2.526 -0.254 1.00 97.06 69 ALA A CA 1
ATOM 526 C C . ALA A 1 69 ? 4.193 3.138 0.208 1.00 97.06 69 ALA A C 1
ATOM 528 O O . ALA A 1 69 ? 4.725 2.743 1.246 1.00 97.06 69 ALA A O 1
ATOM 529 N N . LEU A 1 70 ? 4.706 4.141 -0.512 1.00 95.88 70 LEU A N 1
ATOM 530 C CA . LEU A 1 70 ? 5.908 4.887 -0.125 1.00 95.88 70 LEU A CA 1
ATOM 531 C C . LEU A 1 70 ? 5.716 5.648 1.195 1.00 95.88 70 LEU A C 1
ATOM 533 O O . LEU A 1 70 ? 6.607 5.644 2.044 1.00 95.88 70 LEU A O 1
ATOM 537 N N . ARG A 1 71 ? 4.553 6.279 1.399 1.00 94.88 71 ARG A N 1
ATOM 538 C CA . ARG A 1 71 ? 4.234 6.978 2.656 1.00 94.88 71 ARG A CA 1
ATOM 539 C C . ARG A 1 71 ? 4.139 6.013 3.834 1.00 94.88 71 ARG A C 1
ATOM 541 O O . ARG A 1 71 ? 4.721 6.295 4.879 1.00 94.88 71 ARG A O 1
ATOM 548 N N . LEU A 1 72 ? 3.459 4.878 3.666 1.00 95.12 72 LEU A N 1
ATOM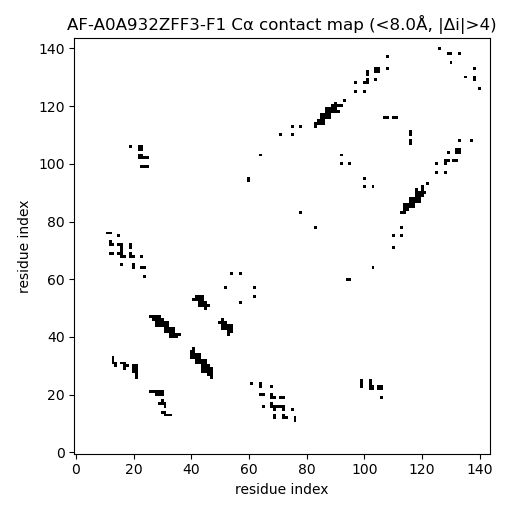 549 C CA . LEU A 1 72 ? 3.381 3.846 4.702 1.00 95.12 72 LEU A CA 1
ATOM 550 C C . LEU A 1 72 ? 4.768 3.306 5.044 1.00 95.12 72 LEU A C 1
ATOM 552 O O . LEU A 1 72 ? 5.110 3.243 6.218 1.00 95.12 72 LEU A O 1
ATOM 556 N N . ALA A 1 73 ? 5.594 3.007 4.039 1.00 94.44 73 ALA A N 1
ATOM 557 C CA . ALA A 1 73 ? 6.968 2.554 4.233 1.00 94.44 73 ALA A CA 1
ATOM 558 C C . ALA A 1 73 ? 7.811 3.555 5.034 1.00 94.44 73 ALA A C 1
ATOM 560 O O . ALA A 1 73 ? 8.522 3.163 5.959 1.00 94.44 73 ALA A O 1
ATOM 561 N N . ALA A 1 74 ? 7.700 4.848 4.722 1.00 91.94 74 ALA A N 1
ATOM 562 C CA . ALA A 1 74 ? 8.394 5.889 5.467 1.00 91.94 74 ALA A CA 1
ATOM 563 C C . ALA A 1 74 ? 7.953 5.923 6.933 1.00 91.94 74 ALA A C 1
ATOM 565 O O . ALA A 1 74 ? 8.796 5.909 7.829 1.00 91.94 74 ALA A O 1
ATOM 566 N N . LEU A 1 75 ? 6.643 5.919 7.185 1.00 91.94 75 LEU A N 1
ATOM 567 C CA . LEU A 1 75 ? 6.107 5.904 8.544 1.00 91.94 75 LEU A CA 1
ATOM 568 C C . LEU A 1 75 ? 6.561 4.660 9.316 1.00 91.94 75 LEU A C 1
ATOM 570 O O . LEU A 1 75 ? 6.977 4.784 10.465 1.00 91.94 75 LEU A O 1
ATOM 574 N N . ASP A 1 76 ? 6.544 3.490 8.679 1.00 89.44 76 ASP A N 1
ATOM 575 C CA . ASP A 1 76 ? 6.925 2.218 9.297 1.00 89.44 76 ASP A CA 1
ATOM 576 C C . ASP A 1 76 ? 8.407 2.205 9.701 1.00 89.44 76 ASP A C 1
ATOM 578 O O . ASP A 1 76 ? 8.750 1.812 10.814 1.00 89.44 76 ASP A O 1
ATOM 582 N N . LEU A 1 77 ? 9.290 2.740 8.851 1.00 87.94 77 LEU A N 1
ATOM 583 C CA . LEU A 1 77 ? 10.714 2.893 9.169 1.00 87.94 77 LEU A CA 1
ATOM 584 C C . LEU A 1 77 ? 10.974 3.895 10.301 1.00 87.94 77 LEU A C 1
ATOM 586 O O . LEU A 1 77 ? 11.951 3.755 11.033 1.00 87.94 77 LEU A O 1
ATOM 590 N N . HIS A 1 78 ? 10.115 4.901 10.465 1.00 86.12 78 HIS A N 1
ATOM 591 C CA . HIS A 1 78 ? 10.253 5.903 11.524 1.00 86.12 78 HIS A CA 1
ATOM 592 C C . HIS A 1 78 ? 9.652 5.474 12.873 1.00 86.12 78 HIS A C 1
ATOM 594 O O . HIS A 1 78 ? 9.960 6.110 13.891 1.00 86.12 78 HIS A O 1
ATOM 600 N N . ARG A 1 79 ? 8.858 4.391 12.918 1.00 83.38 79 ARG A N 1
ATOM 601 C CA . ARG A 1 79 ? 8.204 3.886 14.142 1.00 83.38 79 ARG A CA 1
ATOM 602 C C . ARG A 1 79 ? 9.171 3.516 15.254 1.00 83.38 79 ARG A C 1
ATOM 604 O O . ARG A 1 79 ? 8.845 3.702 16.418 1.00 83.38 79 ARG A O 1
ATOM 611 N N . THR A 1 80 ? 10.362 3.019 14.930 1.00 74.62 80 THR A N 1
ATOM 612 C CA . THR A 1 80 ? 11.334 2.592 15.952 1.00 74.62 80 THR A CA 1
ATOM 613 C C . THR A 1 80 ? 11.912 3.751 16.763 1.00 74.62 80 THR A C 1
ATOM 615 O O . THR A 1 80 ? 12.535 3.523 17.795 1.00 74.62 80 THR A O 1
ATOM 618 N N . SER A 1 81 ? 11.746 4.989 16.295 1.00 77.31 81 SER A N 1
ATOM 619 C CA . SER A 1 81 ? 12.391 6.171 16.875 1.00 77.31 81 SER A CA 1
ATOM 620 C C . SER A 1 81 ? 11.414 7.165 17.506 1.00 77.31 81 SER A C 1
ATOM 622 O O . SER A 1 81 ? 11.866 8.149 18.085 1.00 77.31 81 SER A O 1
ATOM 624 N N . HIS A 1 82 ? 10.101 6.936 17.408 1.00 72.88 82 HIS A N 1
ATOM 625 C CA . HIS A 1 82 ? 9.072 7.882 17.845 1.00 72.88 82 HIS A CA 1
ATOM 626 C C . HIS A 1 82 ? 7.874 7.156 18.474 1.00 72.88 82 HIS A C 1
ATOM 628 O O . HIS A 1 82 ? 7.617 6.000 18.139 1.00 72.88 82 HIS A O 1
ATOM 634 N N . PRO A 1 83 ? 7.110 7.818 19.365 1.00 69.50 83 PRO A N 1
ATOM 635 C CA . PRO A 1 83 ? 5.841 7.278 19.843 1.00 69.50 83 PRO A CA 1
ATOM 636 C C . PRO A 1 83 ? 4.885 7.000 18.674 1.00 69.50 83 PRO A C 1
ATOM 638 O O . PRO A 1 83 ? 4.838 7.756 17.702 1.00 69.50 83 PRO A O 1
ATOM 641 N N . GLN A 1 84 ? 4.124 5.907 18.773 1.00 72.81 84 GLN A N 1
ATOM 642 C CA . GLN A 1 84 ? 3.174 5.488 17.743 1.00 72.81 84 GLN A CA 1
ATOM 643 C C . GLN A 1 84 ? 2.055 6.530 17.602 1.00 72.81 84 GLN A C 1
ATOM 645 O O . GLN A 1 84 ? 1.195 6.655 18.472 1.00 72.81 84 GLN A O 1
ATOM 650 N N . MET A 1 85 ? 2.076 7.281 16.500 1.00 84.81 85 MET A N 1
ATOM 651 C CA . MET A 1 85 ? 1.030 8.241 16.151 1.00 84.81 85 MET A CA 1
ATOM 652 C C . MET A 1 85 ? -0.054 7.561 15.307 1.00 84.81 85 MET A C 1
ATOM 654 O O . MET A 1 85 ? 0.285 6.745 14.442 1.00 84.81 85 MET A O 1
ATOM 658 N N . PRO A 1 86 ? -1.341 7.893 15.514 1.00 91.12 86 PRO A N 1
ATOM 659 C CA . PRO A 1 86 ? -2.403 7.399 14.653 1.00 91.12 86 PRO A CA 1
ATOM 660 C C . PRO A 1 86 ? -2.234 7.945 13.228 1.00 91.12 86 PRO A C 1
ATOM 662 O O . PRO A 1 86 ? -1.954 9.129 13.031 1.00 91.12 86 PRO A O 1
ATOM 665 N N . LEU A 1 87 ? -2.430 7.084 12.230 1.00 94.25 87 LEU A N 1
ATOM 666 C CA . LEU A 1 87 ? -2.519 7.467 10.824 1.00 94.25 87 LEU A CA 1
ATOM 667 C C . LEU A 1 87 ? -3.969 7.825 10.496 1.00 94.25 87 LEU A C 1
ATOM 669 O O . LEU A 1 87 ? -4.859 6.999 10.675 1.00 94.25 87 LEU A O 1
ATOM 673 N N . ILE A 1 88 ? -4.196 9.033 9.988 1.00 96.38 88 ILE A N 1
ATOM 674 C CA . ILE A 1 88 ? -5.517 9.504 9.561 1.00 96.38 88 ILE A CA 1
ATOM 675 C C . ILE A 1 88 ? -5.512 9.650 8.039 1.00 96.38 88 ILE A C 1
ATOM 677 O O . ILE A 1 88 ? -4.635 10.311 7.482 1.00 96.38 88 ILE A O 1
ATOM 681 N N . LEU A 1 89 ? -6.481 9.021 7.379 1.00 96.19 89 LEU A N 1
ATOM 682 C CA . LEU A 1 89 ? -6.649 9.015 5.929 1.00 96.19 89 LEU A CA 1
ATOM 683 C C . LEU A 1 89 ? -8.050 9.516 5.586 1.00 96.19 89 LEU A C 1
ATOM 685 O O . LEU A 1 89 ? -9.025 8.989 6.114 1.00 96.19 89 LEU A O 1
ATOM 689 N N . ASP A 1 90 ? -8.146 10.502 4.701 1.00 95.00 90 ASP A N 1
ATOM 690 C CA . ASP A 1 90 ? -9.414 11.089 4.260 1.00 95.00 90 ASP A CA 1
ATOM 691 C C . ASP A 1 90 ? -9.625 10.795 2.771 1.00 95.00 90 ASP A C 1
ATOM 693 O O . ASP A 1 90 ? -8.763 11.119 1.953 1.00 95.00 90 ASP A O 1
ATOM 697 N N . ASP A 1 91 ? -10.706 10.081 2.446 1.00 91.75 91 ASP A N 1
ATOM 698 C CA . ASP A 1 91 ? -11.110 9.655 1.097 1.00 91.75 91 ASP A CA 1
ATOM 699 C C . ASP A 1 91 ? -10.000 8.989 0.252 1.00 91.75 91 ASP A C 1
ATOM 701 O O . ASP A 1 91 ? -10.003 9.011 -0.977 1.00 91.75 91 ASP A O 1
ATOM 705 N N . VAL A 1 92 ? -9.071 8.287 0.909 1.00 91.88 92 VAL A N 1
ATOM 706 C CA . VAL A 1 92 ? -7.921 7.622 0.258 1.00 91.88 92 VAL A CA 1
ATOM 707 C C . VAL A 1 92 ? -8.311 6.526 -0.749 1.00 91.88 92 VAL A C 1
ATOM 709 O O . VAL A 1 92 ? -7.496 6.134 -1.580 1.00 91.88 92 VAL A O 1
ATOM 712 N N . LEU A 1 93 ? -9.543 6.013 -0.677 1.00 92.62 93 LEU A N 1
ATOM 713 C CA . LEU A 1 93 ? -10.046 4.924 -1.525 1.00 92.62 93 LEU A CA 1
ATOM 714 C C . LEU A 1 93 ? -10.948 5.412 -2.673 1.00 92.62 93 LEU A C 1
ATOM 716 O O . LEU A 1 93 ? -11.452 4.591 -3.429 1.00 92.62 93 LEU A O 1
ATOM 720 N N . ILE A 1 94 ? -11.138 6.727 -2.835 1.00 89.06 94 ILE A N 1
ATOM 721 C CA . ILE A 1 94 ? -12.125 7.313 -3.763 1.00 89.06 94 ILE A CA 1
ATOM 722 C C . ILE A 1 94 ? -11.945 6.901 -5.234 1.00 89.06 94 ILE A C 1
ATOM 724 O O . ILE A 1 94 ? -12.923 6.794 -5.969 1.00 89.06 94 ILE A O 1
ATOM 728 N N . THR A 1 95 ? -10.709 6.652 -5.678 1.00 84.62 95 THR A N 1
ATOM 729 C CA . THR A 1 95 ? -10.386 6.255 -7.062 1.00 84.62 95 THR A CA 1
ATOM 730 C C . THR A 1 95 ? -10.247 4.740 -7.253 1.00 84.62 95 THR A C 1
ATOM 732 O O . THR A 1 95 ? -9.919 4.286 -8.351 1.00 84.62 95 THR A O 1
ATOM 735 N N . SER A 1 96 ? -10.462 3.943 -6.201 1.00 90.00 96 SER A N 1
ATOM 736 C CA . SER A 1 96 ? -10.255 2.493 -6.215 1.00 90.00 96 SER A CA 1
ATOM 737 C C . SER A 1 96 ? -11.566 1.732 -6.404 1.00 90.00 96 SER A C 1
ATOM 739 O O . SER A 1 96 ? -12.558 2.011 -5.742 1.00 90.00 96 SER A O 1
ATOM 741 N N . ASP A 1 97 ? -11.549 0.724 -7.278 1.00 92.69 97 ASP A N 1
ATOM 742 C CA . ASP A 1 97 ? -12.599 -0.300 -7.323 1.00 92.69 97 ASP A CA 1
ATOM 743 C C . ASP A 1 97 ? -12.594 -1.173 -6.046 1.00 92.69 97 ASP A C 1
ATOM 745 O O . ASP A 1 97 ? -11.705 -1.053 -5.196 1.00 92.69 97 ASP A O 1
ATOM 749 N N . ASP A 1 98 ? -13.590 -2.050 -5.889 1.00 95.50 98 ASP A N 1
ATOM 750 C CA . ASP A 1 98 ? -13.751 -2.880 -4.684 1.00 95.50 98 ASP A CA 1
ATOM 751 C C . ASP A 1 98 ? -12.552 -3.807 -4.429 1.00 95.50 98 ASP A C 1
ATOM 753 O O . ASP A 1 98 ? -12.137 -3.987 -3.283 1.00 95.50 98 ASP A O 1
ATOM 757 N N . GLU A 1 99 ? -11.961 -4.379 -5.483 1.00 95.44 99 GLU A N 1
ATOM 758 C CA . GLU A 1 99 ? -10.814 -5.284 -5.363 1.00 95.44 99 GLU A CA 1
ATOM 759 C C . GLU A 1 99 ? -9.569 -4.527 -4.885 1.00 95.44 99 GLU A C 1
ATOM 761 O O . GLU A 1 99 ? -8.885 -4.944 -3.941 1.00 95.44 99 GLU A O 1
ATOM 766 N N . ARG A 1 100 ? -9.292 -3.370 -5.489 1.00 95.19 100 ARG A N 1
ATOM 767 C CA . ARG A 1 100 ? -8.211 -2.476 -5.064 1.00 95.19 100 ARG A CA 1
ATOM 768 C C . ARG A 1 100 ? -8.438 -1.971 -3.649 1.00 95.19 100 ARG A C 1
ATOM 770 O O . ARG A 1 100 ? -7.503 -1.986 -2.852 1.00 95.19 100 ARG A O 1
ATOM 777 N N . SER A 1 101 ? -9.662 -1.574 -3.317 1.00 96.75 101 SER A N 1
ATOM 778 C CA . SER A 1 101 ? -10.029 -1.111 -1.980 1.00 96.75 101 SER A CA 1
ATOM 779 C C . SER A 1 101 ? -9.796 -2.200 -0.938 1.00 96.75 101 SER A C 1
ATOM 781 O O . SER A 1 101 ? -9.148 -1.947 0.074 1.00 96.75 101 SER A O 1
ATOM 783 N N . ALA A 1 102 ? -10.214 -3.437 -1.212 1.00 97.81 102 ALA A N 1
ATOM 784 C CA . ALA A 1 102 ? -9.931 -4.597 -0.371 1.00 97.81 102 ALA A CA 1
ATOM 785 C C . ALA A 1 102 ? -8.424 -4.796 -0.133 1.00 97.81 102 ALA A C 1
ATOM 787 O O . ALA A 1 102 ? -7.985 -5.009 1.000 1.00 97.81 102 ALA A O 1
ATOM 788 N N . ASN A 1 103 ? -7.615 -4.706 -1.186 1.00 98.19 103 ASN A N 1
ATOM 789 C CA . ASN A 1 103 ? -6.164 -4.861 -1.102 1.00 98.19 103 ASN A CA 1
ATOM 790 C C . ASN A 1 103 ? -5.492 -3.729 -0.311 1.00 98.19 103 ASN A C 1
ATOM 792 O O . ASN A 1 103 ? -4.629 -3.992 0.531 1.00 98.19 103 ASN A O 1
ATOM 796 N N . ILE A 1 104 ? -5.923 -2.482 -0.514 1.00 97.62 104 ILE A N 1
ATOM 797 C CA . ILE A 1 104 ? -5.444 -1.335 0.265 1.00 97.62 104 ILE A CA 1
ATOM 798 C C . ILE A 1 104 ? -5.850 -1.475 1.735 1.00 97.62 104 ILE A C 1
ATOM 800 O O . ILE A 1 104 ? -5.014 -1.266 2.611 1.00 97.62 104 ILE A O 1
ATOM 804 N N . LEU A 1 105 ? -7.081 -1.893 2.033 1.00 97.75 105 LEU A N 1
ATOM 805 C CA . LEU A 1 105 ? -7.548 -2.117 3.404 1.00 97.75 105 LEU A CA 1
ATOM 806 C C . LEU A 1 105 ? -6.725 -3.190 4.125 1.00 97.75 105 LEU A C 1
ATOM 808 O O . LEU A 1 105 ? -6.353 -2.987 5.278 1.00 97.75 105 LEU A O 1
ATOM 812 N N . ARG A 1 106 ? -6.352 -4.287 3.450 1.00 97.62 106 ARG A N 1
ATOM 813 C CA . ARG A 1 106 ? -5.418 -5.284 4.009 1.00 97.62 106 ARG A CA 1
ATOM 814 C C . ARG A 1 106 ? -4.040 -4.688 4.291 1.00 97.62 106 ARG A C 1
ATOM 816 O O . ARG A 1 106 ? -3.447 -4.978 5.327 1.00 97.62 106 ARG A O 1
ATOM 823 N N . ALA A 1 107 ? -3.530 -3.843 3.395 1.00 97.50 107 ALA A N 1
ATOM 824 C CA . ALA A 1 107 ? -2.251 -3.166 3.590 1.00 97.50 107 ALA A CA 1
ATOM 825 C C . ALA A 1 107 ? -2.281 -2.188 4.772 1.00 97.50 107 ALA A C 1
ATOM 827 O O . ALA A 1 107 ? -1.340 -2.149 5.565 1.00 97.50 107 ALA A O 1
ATOM 828 N N . LEU A 1 108 ? -3.379 -1.452 4.932 1.00 97.06 108 LEU A N 1
ATOM 829 C CA . LEU A 1 108 ? -3.600 -0.559 6.065 1.00 97.06 108 LEU A CA 1
ATOM 830 C C . LEU A 1 108 ? -3.797 -1.326 7.373 1.00 97.06 108 LEU A C 1
ATOM 832 O O . LEU A 1 108 ? -3.260 -0.905 8.389 1.00 97.06 108 LEU A O 1
ATOM 836 N N . ALA A 1 109 ? -4.488 -2.466 7.354 1.00 96.62 109 ALA A N 1
ATOM 837 C CA . ALA A 1 109 ? -4.626 -3.345 8.513 1.00 96.62 109 ALA A CA 1
ATOM 838 C C . ALA A 1 109 ? -3.275 -3.911 8.970 1.00 96.62 109 ALA A C 1
ATOM 840 O O . ALA A 1 109 ? -2.975 -3.882 10.159 1.00 96.62 109 ALA A O 1
ATOM 841 N N . ARG A 1 110 ? -2.419 -4.332 8.030 1.00 94.94 110 ARG A N 1
ATOM 842 C CA . ARG A 1 110 ? -1.033 -4.718 8.332 1.00 94.94 110 ARG A CA 1
ATOM 843 C C . ARG A 1 110 ? -0.265 -3.559 8.956 1.00 94.94 110 ARG A C 1
ATOM 845 O O . ARG A 1 110 ? 0.397 -3.732 9.972 1.00 94.94 110 ARG A O 1
ATOM 852 N N . PHE A 1 111 ? -0.352 -2.365 8.368 1.00 94.12 111 PHE A N 1
ATOM 853 C CA . PHE A 1 111 ? 0.265 -1.187 8.971 1.00 94.12 111 PHE A CA 1
ATOM 854 C C . PHE A 1 111 ? -0.299 -0.945 10.379 1.00 94.12 111 PHE A C 1
ATOM 856 O O . PHE A 1 111 ? 0.464 -0.589 11.276 1.00 94.12 111 PHE A O 1
ATOM 863 N N . ALA A 1 112 ? -1.591 -1.189 10.608 1.00 94.19 112 ALA A N 1
ATOM 864 C CA . ALA A 1 112 ? -2.251 -0.968 11.888 1.00 94.19 112 ALA A CA 1
ATOM 865 C C . ALA A 1 112 ? -1.743 -1.871 13.035 1.00 94.19 112 ALA A C 1
ATOM 867 O O . ALA A 1 112 ? -1.942 -1.559 14.208 1.00 94.19 112 ALA A O 1
ATOM 868 N N . GLU A 1 113 ? -1.011 -2.948 12.734 1.00 91.56 113 GLU A N 1
ATOM 869 C CA . GLU A 1 113 ? -0.352 -3.778 13.756 1.00 91.56 113 GLU A CA 1
ATOM 870 C C . GLU A 1 113 ? 0.654 -2.972 14.600 1.00 91.56 113 GLU A C 1
ATOM 872 O O . GLU A 1 113 ? 0.881 -3.277 15.770 1.00 91.56 113 GLU A O 1
ATOM 877 N N . GLY A 1 114 ? 1.238 -1.912 14.028 1.00 88.88 114 GLY A N 1
ATOM 878 C CA . GLY A 1 114 ? 2.171 -1.012 14.713 1.00 88.88 114 GLY A CA 1
ATOM 879 C C . GLY A 1 114 ? 1.567 0.325 15.163 1.00 88.88 114 GLY A C 1
ATOM 880 O O . GLY A 1 114 ? 2.324 1.263 15.421 1.00 88.88 114 GLY A O 1
ATOM 881 N N . GLY A 1 115 ? 0.240 0.478 15.179 1.00 88.50 115 GLY A N 1
ATOM 882 C CA . GLY A 1 115 ? -0.438 1.704 15.618 1.00 88.50 115 GLY A CA 1
ATOM 883 C C . GLY A 1 115 ? -1.809 1.900 14.970 1.00 88.50 115 GLY A C 1
ATOM 884 O O . GLY A 1 115 ? -2.168 1.210 14.034 1.00 88.50 115 GLY A O 1
ATOM 885 N N . GLN A 1 116 ? -2.599 2.861 15.431 1.00 93.19 116 GLN A N 1
ATOM 886 C CA . GLN A 1 116 ? -3.969 3.023 14.933 1.00 93.19 116 GLN A CA 1
ATOM 887 C C . GLN A 1 116 ? -4.027 3.613 13.510 1.00 93.19 116 GLN A C 1
ATOM 889 O O . GLN A 1 116 ? -3.294 4.551 13.19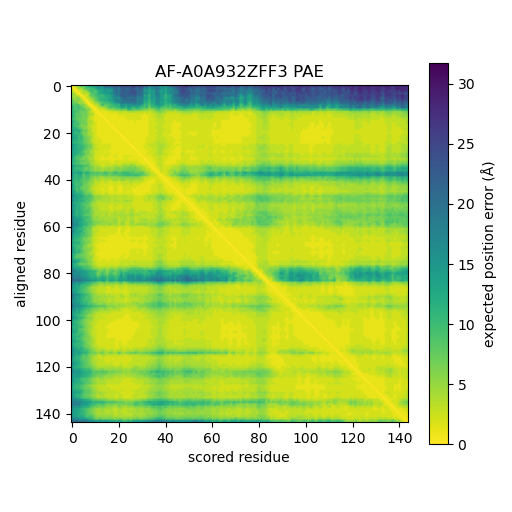9 1.00 93.19 116 GLN A O 1
ATOM 894 N N . VAL A 1 117 ? -4.945 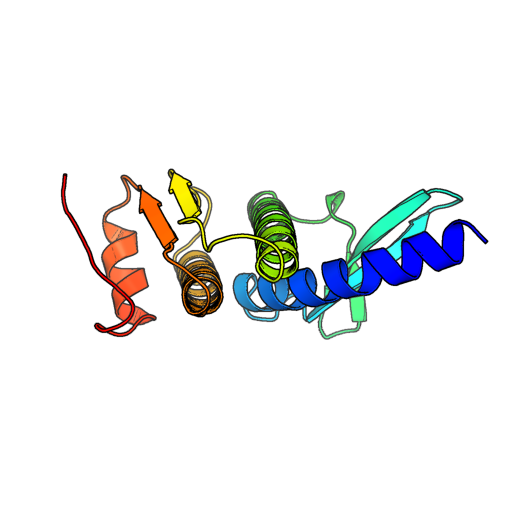3.115 12.673 1.00 96.50 117 VAL A N 1
ATOM 895 C CA . VAL A 1 117 ? -5.317 3.728 11.385 1.00 96.50 117 VAL A CA 1
ATOM 896 C C . VAL A 1 117 ? -6.790 4.123 11.425 1.00 96.50 117 VAL A C 1
ATOM 898 O O . VAL A 1 117 ? -7.641 3.308 11.774 1.00 96.50 117 VAL A O 1
ATOM 901 N N . MET A 1 118 ? -7.093 5.366 11.064 1.00 96.88 118 MET A N 1
ATOM 902 C CA . MET A 1 118 ? -8.445 5.902 10.928 1.00 96.88 118 MET A CA 1
ATOM 903 C C . MET A 1 118 ? -8.677 6.300 9.474 1.00 96.88 118 MET A C 1
ATOM 905 O O . MET A 1 118 ? -7.892 7.062 8.911 1.00 96.88 118 MET A O 1
ATOM 909 N N . ILE A 1 119 ? -9.754 5.793 8.880 1.00 96.19 119 ILE A N 1
ATOM 910 C CA . ILE A 1 119 ? -10.149 6.121 7.510 1.00 96.19 119 ILE A CA 1
ATOM 911 C C . ILE A 1 119 ? -11.485 6.849 7.568 1.00 96.19 119 ILE A C 1
ATOM 913 O O . ILE A 1 119 ? -12.460 6.322 8.104 1.00 96.19 119 ILE A O 1
ATOM 917 N N . PHE A 1 120 ? -11.519 8.045 7.001 1.00 95.62 120 PHE A N 1
ATOM 918 C CA . PHE A 1 120 ? -12.723 8.826 6.783 1.00 95.62 120 PHE A CA 1
ATOM 919 C C . PHE A 1 120 ? -13.141 8.655 5.333 1.00 95.62 120 PHE A C 1
ATOM 921 O O . PHE A 1 120 ? -12.317 8.748 4.422 1.00 95.62 120 PHE A O 1
ATOM 928 N N . THR A 1 121 ? -14.413 8.333 5.124 1.00 93.44 121 THR A N 1
ATOM 929 C CA . THR A 1 121 ? -14.952 8.234 3.777 1.00 93.44 121 THR A CA 1
ATOM 930 C C . THR A 1 121 ? -16.449 8.470 3.742 1.00 93.44 121 THR A C 1
ATOM 932 O O . 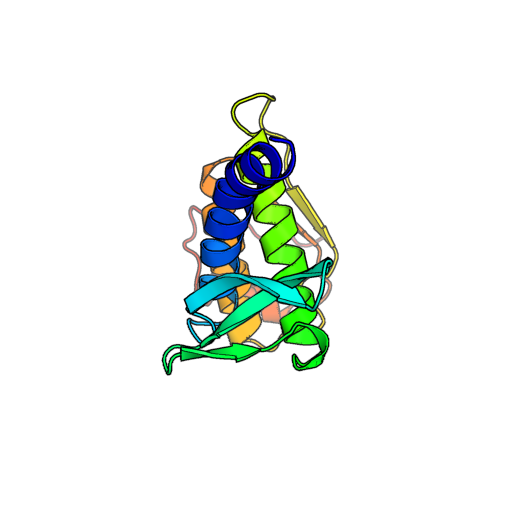THR A 1 121 ? -17.177 8.125 4.675 1.00 93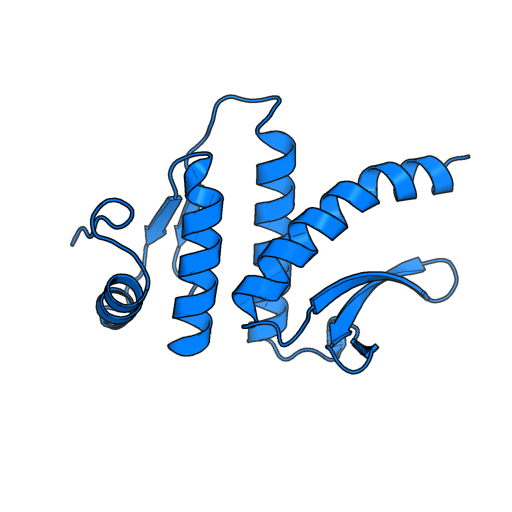.44 121 THR A O 1
ATOM 935 N N . HIS A 1 122 ? -16.918 9.027 2.630 1.00 92.19 122 HIS A N 1
ATOM 936 C CA . HIS A 1 122 ? -18.339 9.170 2.334 1.00 92.19 122 HIS A CA 1
ATOM 937 C C . HIS A 1 122 ? -18.929 7.954 1.585 1.00 92.19 122 HIS A C 1
ATOM 939 O O . HIS A 1 122 ? -20.150 7.834 1.440 1.00 92.19 122 HIS A O 1
ATOM 945 N N . HIS A 1 123 ? -18.092 7.012 1.136 1.00 91.38 123 HIS A N 1
ATOM 946 C CA . HIS A 1 123 ? -18.510 5.841 0.366 1.00 91.38 123 HIS A CA 1
ATOM 947 C C . HIS A 1 123 ? -18.948 4.678 1.265 1.00 91.38 123 HIS A C 1
ATOM 949 O O . HIS A 1 123 ? -18.144 3.856 1.698 1.00 91.38 123 HIS A O 1
ATOM 955 N N . ARG A 1 124 ? -20.260 4.547 1.492 1.00 90.38 124 ARG A N 1
ATOM 956 C CA . ARG A 1 124 ? -20.817 3.494 2.367 1.00 90.38 124 ARG A CA 1
ATOM 957 C C . ARG A 1 124 ? -20.482 2.059 1.943 1.00 90.38 124 ARG A C 1
ATOM 959 O O . ARG A 1 124 ? -20.337 1.215 2.818 1.00 90.38 124 ARG A O 1
ATOM 966 N N . HIS A 1 125 ? -20.340 1.786 0.643 1.00 92.81 125 HIS A N 1
ATOM 967 C CA . HIS A 1 125 ? -20.032 0.436 0.142 1.00 92.81 125 HIS A CA 1
ATOM 968 C C . HIS A 1 125 ? -18.670 -0.086 0.637 1.00 92.81 125 HIS A C 1
ATOM 970 O O . HIS A 1 125 ? -18.499 -1.291 0.804 1.00 92.81 125 HIS A O 1
ATOM 976 N N . LEU A 1 126 ? -17.726 0.807 0.967 1.00 94.75 126 LEU A N 1
ATOM 977 C CA . LEU A 1 126 ? -16.418 0.425 1.507 1.00 94.75 126 LEU A CA 1
ATOM 978 C C . LEU A 1 126 ? -16.522 -0.288 2.862 1.00 94.75 126 LEU A C 1
ATOM 980 O O . LEU A 1 126 ? -15.617 -1.031 3.228 1.00 94.75 126 LEU A O 1
ATOM 984 N N . ILE A 1 127 ? -17.629 -0.112 3.592 1.00 94.56 127 ILE A N 1
ATOM 985 C CA . ILE A 1 127 ? -17.900 -0.851 4.831 1.00 94.56 127 ILE A CA 1
ATOM 986 C C . ILE A 1 127 ? -18.071 -2.344 4.532 1.00 94.56 127 ILE A C 1
ATOM 988 O O . ILE A 1 127 ? -17.545 -3.179 5.268 1.00 94.56 127 ILE A O 1
ATOM 992 N N . ASP A 1 128 ? -18.783 -2.684 3.458 1.00 95.50 128 ASP A N 1
ATOM 993 C CA . ASP A 1 128 ? -19.019 -4.075 3.071 1.00 95.50 128 ASP A CA 1
ATOM 994 C C . ASP A 1 128 ? -17.732 -4.710 2.536 1.00 95.50 128 ASP A C 1
ATOM 996 O O . ASP A 1 128 ? -17.386 -5.826 2.928 1.00 95.50 128 ASP A O 1
ATOM 1000 N N . VAL A 1 129 ? -16.957 -3.957 1.746 1.00 97.12 129 VAL A N 1
ATOM 1001 C CA . VAL A 1 129 ? -15.612 -4.365 1.309 1.00 97.12 129 VAL A CA 1
ATOM 1002 C C . VAL A 1 129 ? -14.706 -4.631 2.517 1.00 97.12 129 VAL A C 1
ATOM 1004 O O . VAL A 1 129 ? -14.072 -5.683 2.590 1.00 97.12 129 VAL A O 1
ATOM 1007 N N . ALA A 1 130 ? -14.674 -3.722 3.499 1.00 96.81 130 ALA A N 1
ATOM 1008 C CA . ALA A 1 130 ? -13.858 -3.864 4.703 1.00 96.81 130 ALA A CA 1
ATOM 1009 C C . ALA A 1 130 ? -14.251 -5.092 5.529 1.00 96.81 130 ALA A C 1
ATOM 1011 O O . ALA A 1 130 ? -13.378 -5.873 5.904 1.00 96.81 130 ALA A O 1
ATOM 1012 N N . ARG A 1 131 ? -15.549 -5.315 5.760 1.00 96.12 131 ARG A N 1
ATOM 1013 C CA . ARG A 1 131 ? -16.053 -6.509 6.463 1.00 96.12 131 ARG A CA 1
ATOM 1014 C C . ARG A 1 131 ? -15.748 -7.810 5.725 1.00 96.12 131 ARG A C 1
ATOM 1016 O O . ARG A 1 131 ? -15.588 -8.844 6.360 1.00 96.12 131 ARG A O 1
ATOM 1023 N N . GLY A 1 132 ? -15.660 -7.769 4.397 1.00 96.94 132 GLY A N 1
ATOM 1024 C CA . GLY A 1 132 ? -15.304 -8.933 3.588 1.00 96.94 132 GLY A CA 1
ATOM 1025 C C . GLY A 1 132 ? -13.838 -9.359 3.715 1.00 96.94 132 GLY A C 1
ATOM 1026 O O . GLY A 1 132 ? -13.509 -10.496 3.378 1.00 96.94 132 GLY A O 1
ATOM 1027 N N . VAL A 1 133 ? -12.946 -8.472 4.173 1.00 96.88 133 VAL A N 1
ATOM 1028 C CA . VAL A 1 133 ? -11.492 -8.724 4.158 1.00 96.88 133 VAL A CA 1
ATOM 1029 C C . VAL A 1 133 ? -10.788 -8.533 5.496 1.00 96.88 133 VAL A C 1
ATOM 1031 O O . VAL A 1 133 ? -9.655 -8.994 5.637 1.00 96.88 133 VAL A O 1
ATOM 1034 N N . LEU A 1 134 ? -11.434 -7.881 6.462 1.00 96.94 134 LEU A N 1
ATOM 1035 C CA . LEU A 1 134 ? -10.926 -7.637 7.809 1.00 96.94 134 LEU A CA 1
ATOM 1036 C C . LEU A 1 134 ? -11.789 -8.373 8.837 1.00 96.94 134 LEU A C 1
ATOM 1038 O O . LEU A 1 134 ? -12.987 -8.550 8.644 1.00 96.94 134 LEU A O 1
ATOM 1042 N N . ASN A 1 135 ? -11.175 -8.784 9.945 1.00 92.25 135 ASN A N 1
ATOM 1043 C CA . ASN A 1 135 ? -11.897 -9.389 11.063 1.00 92.25 135 ASN A CA 1
ATOM 1044 C C . ASN A 1 135 ? -12.416 -8.321 12.048 1.00 92.25 135 ASN A C 1
ATOM 1046 O O . ASN A 1 135 ? -11.925 -7.188 12.075 1.00 92.25 135 ASN A O 1
ATOM 1050 N N . ASP A 1 136 ? -13.355 -8.716 12.910 1.00 87.44 136 ASP A N 1
ATOM 1051 C CA . ASP A 1 136 ? -14.005 -7.827 13.887 1.00 87.44 136 ASP A CA 1
ATOM 1052 C C . ASP A 1 136 ? -13.064 -7.288 14.982 1.00 87.44 136 ASP A C 1
ATOM 1054 O O . ASP A 1 136 ? -13.407 -6.334 15.674 1.00 87.44 136 ASP A O 1
ATOM 1058 N N . GLN A 1 137 ? -11.875 -7.875 15.166 1.00 88.94 137 GLN A N 1
ATOM 1059 C CA . GLN A 1 137 ? -10.871 -7.351 16.102 1.00 88.94 137 GLN A CA 1
ATOM 1060 C C . GLN A 1 137 ? -10.034 -6.226 15.480 1.00 88.94 137 GLN A C 1
ATOM 1062 O O . GLN A 1 137 ? -9.461 -5.414 16.202 1.00 88.94 137 GLN A O 1
ATOM 1067 N N . THR A 1 138 ? -9.948 -6.181 14.148 1.00 93.38 138 THR A N 1
ATOM 1068 C CA . THR A 1 138 ? -9.183 -5.179 13.395 1.00 93.38 138 THR A CA 1
ATOM 1069 C C . THR A 1 138 ? -10.055 -4.013 12.926 1.00 93.38 138 THR A C 1
ATOM 1071 O O . THR A 1 138 ? -9.561 -2.893 12.810 1.00 93.38 138 THR A O 1
ATOM 1074 N N . LEU A 1 139 ? -11.340 -4.252 12.650 1.00 96.69 139 LEU A N 1
ATOM 1075 C CA . LEU A 1 139 ? -12.247 -3.258 12.079 1.00 96.69 139 LEU A CA 1
ATOM 1076 C C . LEU A 1 139 ? -13.252 -2.732 13.112 1.00 96.69 139 LEU A C 1
ATOM 1078 O O . LEU A 1 139 ? -14.074 -3.478 13.635 1.00 96.69 139 LEU A O 1
ATOM 1082 N N . ALA A 1 140 ? -13.264 -1.414 13.303 1.00 95.88 140 ALA A N 1
ATOM 1083 C CA . ALA A 1 140 ? -14.346 -0.692 13.965 1.00 95.88 140 ALA A CA 1
ATOM 1084 C C . ALA A 1 140 ? -14.989 0.289 12.974 1.00 95.88 140 ALA A C 1
ATOM 1086 O O . ALA A 1 140 ? -14.287 0.979 12.236 1.00 95.88 140 ALA A O 1
ATOM 1087 N N . VAL A 1 141 ? -16.323 0.353 12.955 1.00 95.38 141 VAL A N 1
ATOM 1088 C CA . VAL A 1 141 ? -17.087 1.218 12.042 1.00 95.38 141 VAL A CA 1
ATOM 1089 C C . VAL A 1 141 ? -17.911 2.206 12.855 1.00 95.38 141 VAL A C 1
ATOM 1091 O O . VAL A 1 141 ? -18.699 1.806 13.712 1.00 95.38 141 VAL A O 1
ATOM 1094 N N . HIS A 1 142 ? -17.755 3.491 12.548 1.00 94.00 142 HIS A N 1
ATOM 1095 C CA . HIS A 1 142 ? -18.490 4.581 13.179 1.00 94.00 142 HIS A CA 1
ATOM 1096 C C . HIS A 1 142 ? -19.235 5.385 12.115 1.00 94.00 142 HIS A C 1
ATOM 1098 O O . HIS A 1 142 ? -18.682 5.689 11.060 1.00 94.00 142 HIS A O 1
ATOM 1104 N N . PHE A 1 143 ? -20.487 5.734 12.405 1.00 92.19 143 PHE A N 1
ATOM 1105 C CA . PHE A 1 143 ? -21.276 6.654 11.592 1.00 92.19 143 PHE A CA 1
ATOM 1106 C C . PHE A 1 143 ? -21.308 8.002 12.310 1.00 92.19 143 PHE A C 1
ATOM 1108 O O . PHE A 1 143 ? -21.658 8.045 13.492 1.00 92.19 143 PHE A O 1
ATOM 1115 N N . LEU A 1 144 ? -20.883 9.053 11.609 1.00 83.38 144 LEU A N 1
ATOM 1116 C CA . LEU A 1 144 ? -20.909 10.439 12.081 1.00 83.38 144 LEU A CA 1
ATOM 1117 C C . LEU A 1 144 ? -22.251 11.1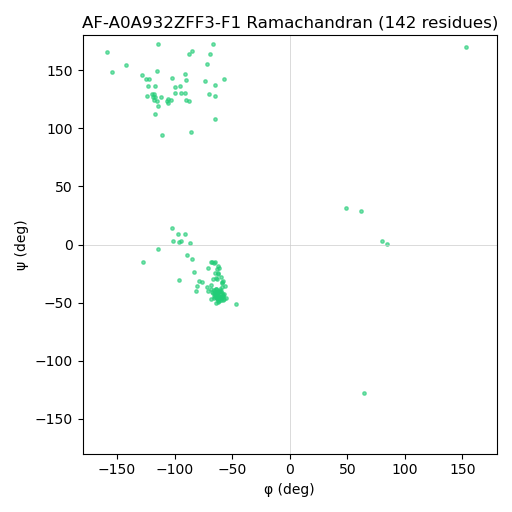04 11.765 1.00 83.38 144 LEU A C 1
ATOM 1119 O O . LEU A 1 144 ? -22.851 10.747 10.722 1.00 83.38 144 LEU A O 1
#

pLDDT: mean 89.64, std 11.28, range [44.19, 98.19]

Radius of gyration: 16.26 Å; Cα contacts (8 Å, |Δi|>4): 177; chains: 1; bounding box: 52×23×37 Å